Protein AF-A0A816XEE8-F1 (afdb_monomer_lite)

InterPro domains:
  IPR033891 Tetratricopeptide repeat protein 38 [PTHR16263] (6-120)

Radius of gyration: 18.57 Å; chains: 1; bounding box: 44×29×56 Å

pLDDT: mean 74.12, std 14.31, range [40.12, 94.62]

Secondary structure (DSSP, 8-state):
---SS-HHHHHHHHHHHHHHHHS--SHHHHHHHHHHHHHHHHHHHHHTT-HHHHHHHHTTTTTGGGGG---HHHHHHHHHHHHHHHHH---HHHHHHHHHHHHHHHHHHT----HHHHHHHHHTT---EEEE-SS-EEEE-HHHHHHHT-

Organism: NCBI:txid392030

Sequence (150 aa):
MDNFADTAMKKDFSRSLKETAESSDTDIGKSYREIGSCIFAALERFDEGEYAQVVELLYPIRNRTAIAGGSNAQRDIFALLLIHLAVYSNDNQHRELVKRLINERCEMRGSANSRMMKNYLEGVGVGVILLQTPTHILFISPRVYDAMGL

Foldseek 3Di:
DPPPDDPVRLVVVLVVLLVVLVPDPDPLSVLCNLQSVLCSVLVVCVVVVQLVSNLVSLVVCLVVVCSVPNDPVVSLVSLVVNLVSLLSHPDPVSLVVNVVSLWVNCQVVVDSPDPVNCVSCVSSVQPADQPDDNHTTDGDRPVRVVVVVD

Structure (mmCIF, N/CA/C/O backbone):
data_AF-A0A816XEE8-F1
#
_entry.id   AF-A0A816XEE8-F1
#
loop_
_atom_site.group_PDB
_atom_site.id
_atom_site.type_symbol
_atom_site.label_atom_id
_atom_site.label_alt_id
_atom_site.label_comp_id
_atom_site.label_asym_id
_atom_site.label_entity_id
_atom_site.label_seq_id
_atom_site.pdbx_PDB_ins_code
_atom_site.Cartn_x
_atom_site.Cartn_y
_atom_site.Cartn_z
_atom_site.occupancy
_atom_site.B_iso_or_equiv
_atom_site.auth_seq_id
_atom_site.auth_comp_id
_atom_site.auth_asym_id
_atom_site.auth_atom_id
_atom_site.pdbx_PDB_model_num
ATOM 1 N N . MET A 1 1 ? -13.781 18.826 -18.080 1.00 40.12 1 MET A N 1
ATOM 2 C CA . MET A 1 1 ? -12.598 18.617 -17.228 1.00 40.12 1 MET A CA 1
ATOM 3 C C . MET A 1 1 ? -11.620 17.839 -18.066 1.00 40.12 1 MET A C 1
ATOM 5 O O . MET A 1 1 ? -11.932 16.718 -18.444 1.00 40.12 1 MET A O 1
ATOM 9 N N . ASP A 1 2 ? -10.544 18.503 -18.464 1.00 42.72 2 ASP A N 1
ATOM 10 C CA . ASP A 1 2 ? -9.530 17.967 -19.361 1.00 42.72 2 ASP A CA 1
ATOM 11 C C . ASP A 1 2 ? -8.929 16.679 -18.788 1.00 42.72 2 ASP A C 1
ATOM 13 O O . ASP A 1 2 ? -8.607 16.604 -17.601 1.00 42.72 2 ASP A O 1
ATOM 17 N N . ASN A 1 3 ? -8.860 15.649 -19.634 1.00 54.25 3 ASN A N 1
ATOM 18 C CA . ASN A 1 3 ? -8.332 14.326 -19.320 1.00 54.25 3 ASN A CA 1
ATOM 19 C C . ASN A 1 3 ? -6.863 14.481 -18.888 1.00 54.25 3 ASN A C 1
ATOM 21 O O . ASN A 1 3 ? -5.994 14.711 -19.723 1.00 54.25 3 ASN A O 1
ATOM 25 N N . PHE A 1 4 ? -6.611 14.449 -17.576 1.00 49.25 4 PHE A N 1
ATOM 26 C CA . PHE A 1 4 ? -5.393 14.957 -16.921 1.00 49.25 4 PHE A CA 1
ATOM 27 C C . PHE A 1 4 ? -4.087 14.247 -17.342 1.00 49.25 4 PHE A C 1
ATOM 29 O O . PHE A 1 4 ? -2.995 14.711 -17.026 1.00 49.25 4 PHE A O 1
ATOM 36 N N . ALA A 1 5 ? -4.177 13.166 -18.113 1.00 52.84 5 ALA A N 1
ATOM 37 C CA . ALA A 1 5 ? -3.103 12.673 -18.960 1.00 52.84 5 ALA A CA 1
ATOM 38 C C . ALA A 1 5 ? -3.737 11.911 -20.127 1.00 52.84 5 ALA A C 1
ATOM 40 O O . ALA A 1 5 ? -4.497 10.969 -19.908 1.00 52.84 5 ALA A O 1
ATOM 41 N N . ASP A 1 6 ? -3.430 12.298 -21.364 1.00 66.38 6 ASP A N 1
ATOM 42 C CA . ASP A 1 6 ? -3.772 11.482 -22.525 1.00 66.38 6 ASP A CA 1
ATOM 43 C C . ASP A 1 6 ? -3.228 10.058 -22.301 1.00 66.38 6 ASP A C 1
ATOM 45 O O . ASP A 1 6 ? -2.077 9.878 -21.886 1.00 66.38 6 ASP A O 1
ATOM 49 N N . THR A 1 7 ? -4.055 9.030 -22.508 1.00 66.81 7 THR A N 1
ATOM 50 C CA . THR A 1 7 ? -3.683 7.631 -22.235 1.00 66.81 7 THR A CA 1
ATOM 51 C C . THR A 1 7 ? -2.420 7.237 -23.008 1.00 66.81 7 THR A C 1
ATOM 53 O O . THR A 1 7 ? -1.643 6.404 -22.537 1.00 66.81 7 THR A O 1
ATOM 56 N N . ALA A 1 8 ? -2.180 7.872 -24.160 1.00 71.69 8 ALA A N 1
ATOM 57 C CA . ALA A 1 8 ? -0.932 7.763 -24.907 1.00 71.69 8 ALA A CA 1
ATOM 58 C C . ALA A 1 8 ? 0.272 8.305 -24.113 1.00 71.69 8 ALA A C 1
ATOM 60 O O . ALA A 1 8 ? 1.238 7.574 -23.920 1.00 71.69 8 ALA A O 1
ATOM 61 N N . MET A 1 9 ? 0.183 9.513 -23.544 1.00 74.50 9 MET A N 1
ATOM 62 C CA . MET A 1 9 ? 1.236 10.104 -22.704 1.00 74.50 9 MET A CA 1
ATOM 63 C C . MET A 1 9 ? 1.552 9.261 -21.461 1.00 74.50 9 MET A C 1
ATOM 65 O O . MET A 1 9 ? 2.724 9.083 -21.135 1.00 74.50 9 MET A O 1
ATOM 69 N N . LYS A 1 10 ? 0.537 8.700 -20.780 1.00 70.62 10 LYS A N 1
ATOM 70 C CA . LYS A 1 10 ? 0.756 7.797 -19.629 1.00 70.62 10 LYS A CA 1
ATOM 71 C C . LYS A 1 10 ? 1.520 6.540 -20.058 1.00 70.62 10 LYS A C 1
ATOM 73 O O . LYS A 1 10 ? 2.488 6.153 -19.404 1.00 70.62 10 LYS A O 1
ATOM 78 N N . LYS A 1 11 ? 1.122 5.934 -21.183 1.00 72.88 11 LYS A N 1
ATOM 79 C CA . LYS A 1 11 ? 1.789 4.751 -21.747 1.00 72.88 11 LYS A CA 1
ATOM 80 C C . LYS A 1 11 ? 3.216 5.051 -22.198 1.00 72.88 11 LYS A C 1
ATOM 82 O O . LYS A 1 11 ? 4.104 4.243 -21.938 1.00 72.88 11 LYS A O 1
ATOM 87 N N . ASP A 1 12 ? 3.447 6.197 -22.826 1.00 80.94 12 ASP A N 1
ATOM 88 C CA . ASP A 1 12 ? 4.768 6.607 -23.301 1.00 80.94 12 ASP A CA 1
ATOM 89 C C . ASP A 1 12 ? 5.711 6.927 -22.137 1.00 80.94 12 ASP A C 1
ATOM 91 O O . ASP A 1 12 ? 6.864 6.497 -22.145 1.00 80.94 12 ASP A O 1
ATOM 95 N N . PHE A 1 13 ? 5.209 7.582 -21.087 1.00 78.06 13 PHE A N 1
ATOM 96 C CA . PHE A 1 13 ? 5.964 7.810 -19.857 1.00 78.06 13 PHE A CA 1
ATOM 97 C C . PHE A 1 13 ? 6.334 6.492 -19.166 1.00 78.06 13 PHE A C 1
ATOM 99 O O . PHE A 1 13 ? 7.503 6.263 -18.854 1.00 78.06 13 PHE A O 1
ATOM 106 N N . SER A 1 14 ? 5.372 5.578 -18.994 1.00 72.50 14 SER A N 1
ATOM 107 C CA . SER A 1 14 ? 5.643 4.246 -18.443 1.00 72.50 14 SER A CA 1
ATOM 108 C C . SER A 1 14 ? 6.624 3.443 -19.301 1.00 72.50 14 SER A C 1
ATOM 110 O O . SER A 1 14 ? 7.471 2.746 -18.746 1.00 72.50 14 SER A O 1
ATOM 112 N N . ARG A 1 15 ? 6.553 3.545 -20.636 1.00 78.62 15 ARG A N 1
ATOM 113 C CA . ARG A 1 15 ? 7.509 2.898 -21.548 1.00 78.62 15 ARG A CA 1
ATOM 114 C C . ARG A 1 15 ? 8.916 3.465 -21.365 1.00 78.62 15 ARG A C 1
ATOM 116 O O . ARG A 1 15 ? 9.837 2.696 -21.119 1.00 78.62 15 ARG A O 1
ATOM 123 N N . SER A 1 16 ? 9.067 4.788 -21.402 1.00 80.19 16 SER A N 1
ATOM 124 C CA . SER A 1 16 ? 10.363 5.459 -21.241 1.00 80.19 16 SER A CA 1
ATOM 125 C C . SER A 1 1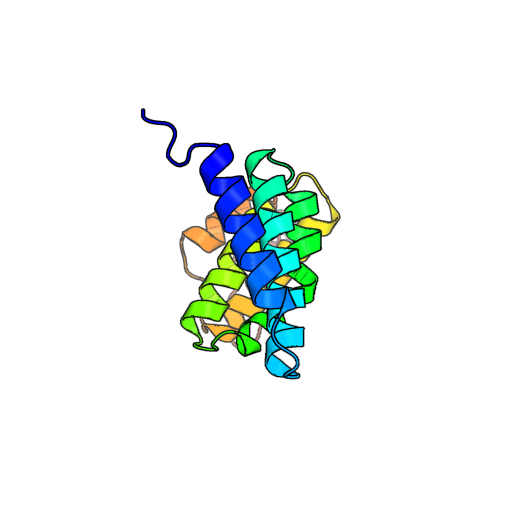6 ? 11.021 5.139 -19.893 1.00 80.19 16 SER A C 1
ATOM 127 O O . SER A 1 16 ? 12.231 4.913 -19.818 1.00 80.19 16 SER A O 1
ATOM 129 N N . LEU A 1 17 ? 10.229 5.048 -18.819 1.00 73.19 17 LEU A N 1
ATOM 130 C CA . LEU A 1 17 ? 10.734 4.660 -17.501 1.00 73.19 17 LEU A CA 1
ATOM 131 C C . LEU A 1 17 ? 11.159 3.194 -17.442 1.00 73.19 17 LEU A C 1
ATOM 133 O O . LEU A 1 17 ? 12.186 2.900 -16.829 1.00 73.19 17 LEU A O 1
ATOM 137 N N . LYS A 1 18 ? 10.414 2.290 -18.094 1.00 71.25 18 LYS A N 1
ATOM 138 C CA . LYS A 1 18 ? 10.826 0.888 -18.247 1.00 71.25 18 LYS A CA 1
ATOM 139 C C . LYS A 1 18 ? 12.159 0.817 -18.993 1.00 71.25 18 LYS A C 1
ATOM 141 O O . LYS A 1 18 ? 13.112 0.296 -18.435 1.00 71.25 18 LYS A O 1
ATOM 146 N N . GLU A 1 19 ? 12.279 1.444 -20.160 1.00 77.94 19 GLU A N 1
ATOM 147 C CA . GLU A 1 19 ? 13.516 1.466 -20.962 1.00 77.94 19 GLU A CA 1
ATOM 148 C C . GLU A 1 19 ? 14.721 2.047 -20.198 1.00 77.94 19 GLU A C 1
ATOM 150 O O . GLU A 1 19 ? 15.827 1.510 -20.252 1.00 77.94 19 GLU A O 1
ATOM 155 N N . THR A 1 20 ? 14.514 3.116 -19.424 1.00 71.62 20 THR A N 1
ATOM 156 C CA . THR A 1 20 ? 15.575 3.731 -18.606 1.00 71.62 20 THR A CA 1
ATOM 157 C C . THR A 1 20 ? 16.017 2.815 -17.468 1.00 71.62 20 THR A C 1
ATOM 159 O O . THR A 1 20 ? 17.206 2.682 -17.185 1.00 71.62 20 THR A O 1
ATOM 162 N N . ALA A 1 21 ? 15.069 2.149 -16.812 1.00 66.19 21 ALA A N 1
ATOM 163 C CA . ALA A 1 21 ? 15.395 1.138 -15.820 1.00 66.19 21 ALA A CA 1
ATOM 164 C C . ALA A 1 21 ? 16.083 -0.082 -16.461 1.00 66.19 21 ALA A C 1
ATOM 166 O O . ALA A 1 21 ? 16.815 -0.819 -15.789 1.00 66.19 21 ALA A O 1
ATOM 167 N N . GLU A 1 22 ? 15.876 -0.282 -17.768 1.00 69.12 22 GLU A N 1
ATOM 168 C CA . GLU A 1 22 ? 16.457 -1.382 -18.512 1.00 69.12 22 GLU A CA 1
ATOM 169 C C . GLU A 1 22 ? 17.957 -1.252 -18.814 1.00 69.12 22 GLU A C 1
ATOM 171 O O . GLU A 1 22 ? 18.663 -2.263 -18.885 1.00 69.12 22 GLU A O 1
ATOM 176 N N . SER A 1 23 ? 18.453 -0.019 -18.898 1.00 69.50 23 SER A N 1
ATOM 177 C CA . SER A 1 23 ? 19.817 0.305 -19.326 1.00 69.50 23 SER A CA 1
ATOM 178 C C . SER A 1 23 ? 20.855 0.384 -18.198 1.00 69.50 23 SER A C 1
ATOM 180 O O . SER A 1 23 ? 22.052 0.467 -18.471 1.00 69.50 23 SER A O 1
ATOM 182 N N . SER A 1 24 ? 20.435 0.339 -16.930 1.00 65.75 24 SER A N 1
ATOM 183 C CA . SER A 1 24 ? 21.346 0.400 -15.782 1.00 65.75 24 SER A CA 1
ATOM 184 C C . SER A 1 24 ? 21.792 -0.991 -15.305 1.00 65.75 24 SER A C 1
ATOM 186 O O . SER A 1 24 ? 20.977 -1.748 -14.780 1.00 65.75 24 SER A O 1
ATOM 188 N N . ASP A 1 25 ? 23.100 -1.272 -15.330 1.00 71.50 25 ASP A N 1
ATOM 189 C CA . ASP A 1 25 ? 23.676 -2.542 -14.837 1.00 71.50 25 ASP A CA 1
ATOM 190 C C . ASP A 1 25 ? 24.142 -2.512 -13.362 1.00 71.50 25 ASP A C 1
ATOM 192 O O . ASP A 1 25 ? 24.623 -3.502 -12.813 1.00 71.50 25 ASP A O 1
ATOM 196 N N . THR A 1 26 ? 23.966 -1.384 -12.670 1.00 78.06 26 THR A N 1
ATOM 197 C CA . THR A 1 26 ? 24.264 -1.305 -11.230 1.00 78.06 26 THR A CA 1
ATOM 198 C C . THR A 1 26 ? 23.242 -2.093 -10.399 1.00 78.06 26 THR A C 1
ATOM 200 O O . THR A 1 26 ? 22.060 -2.141 -10.744 1.00 78.06 26 THR A O 1
ATOM 203 N N . ASP A 1 27 ? 23.656 -2.654 -9.258 1.00 72.31 27 ASP A N 1
ATOM 204 C CA . ASP A 1 27 ? 22.752 -3.367 -8.331 1.00 72.31 27 ASP A CA 1
ATOM 205 C C . ASP A 1 27 ? 21.600 -2.481 -7.830 1.00 72.31 27 ASP A C 1
ATOM 207 O O . ASP A 1 27 ? 20.455 -2.917 -7.663 1.00 72.31 27 ASP A O 1
ATOM 211 N N . ILE A 1 28 ? 21.897 -1.194 -7.648 1.00 69.88 28 ILE A N 1
ATOM 212 C CA . ILE A 1 28 ? 20.924 -0.163 -7.298 1.00 69.88 28 ILE A CA 1
ATOM 213 C C . ILE A 1 28 ? 19.919 0.016 -8.440 1.00 69.88 28 ILE A C 1
ATOM 215 O O . ILE A 1 28 ? 18.713 -0.001 -8.210 1.00 69.88 28 ILE A O 1
ATOM 219 N N . GLY A 1 29 ? 20.392 0.113 -9.682 1.00 74.81 29 GLY A N 1
ATOM 220 C CA . GLY A 1 29 ? 19.529 0.199 -10.854 1.00 74.81 29 GLY A CA 1
ATOM 221 C C . GLY A 1 29 ? 18.639 -1.019 -11.069 1.00 74.81 29 GLY A C 1
ATOM 222 O O . GLY A 1 29 ? 17.462 -0.859 -11.382 1.00 74.81 29 GLY A O 1
ATOM 223 N N . LYS A 1 30 ? 19.151 -2.229 -10.812 1.00 75.50 30 LYS A N 1
ATOM 224 C CA . LYS A 1 30 ? 18.349 -3.465 -10.818 1.00 75.50 30 LYS A CA 1
ATOM 225 C C . LYS A 1 30 ? 17.223 -3.400 -9.782 1.00 75.50 30 LYS A C 1
ATOM 227 O O . LYS A 1 30 ? 16.082 -3.736 -10.092 1.00 75.50 30 LYS A O 1
ATOM 232 N N . SER A 1 31 ? 17.509 -2.877 -8.589 1.00 76.25 31 SER A N 1
ATOM 233 C CA . SER A 1 31 ? 16.493 -2.661 -7.549 1.00 76.25 31 SER A CA 1
ATOM 234 C C . SER A 1 31 ? 15.452 -1.608 -7.946 1.00 76.25 31 SER A C 1
ATOM 236 O O . SER A 1 31 ? 14.258 -1.833 -7.758 1.00 76.25 31 SER A O 1
ATOM 238 N N . TYR A 1 32 ? 15.874 -0.483 -8.532 1.00 77.00 32 TYR A N 1
ATOM 239 C CA . TYR A 1 32 ? 14.960 0.544 -9.047 1.00 77.00 32 TYR A CA 1
ATOM 240 C C . TYR A 1 32 ? 14.050 0.016 -10.154 1.00 77.00 32 TYR A C 1
ATOM 242 O O . TYR A 1 32 ? 12.872 0.359 -10.187 1.00 77.00 32 TYR A O 1
ATOM 250 N N . ARG A 1 33 ? 14.574 -0.836 -11.035 1.00 77.94 33 ARG A N 1
ATOM 251 C CA . ARG A 1 33 ? 13.818 -1.471 -12.119 1.00 77.94 33 ARG A CA 1
ATOM 252 C C . ARG A 1 33 ? 12.714 -2.372 -11.598 1.00 77.94 33 ARG A C 1
ATOM 254 O O . ARG A 1 33 ? 11.581 -2.278 -12.061 1.00 77.94 33 ARG A O 1
ATOM 261 N N . GLU A 1 34 ? 13.024 -3.197 -10.607 1.00 79.75 34 GLU A N 1
ATOM 262 C CA . GLU A 1 34 ? 12.040 -4.079 -9.989 1.00 79.75 34 GLU A CA 1
ATOM 263 C C . GLU A 1 34 ? 10.950 -3.281 -9.256 1.00 79.75 34 GLU A C 1
ATOM 265 O O . GLU A 1 34 ? 9.761 -3.477 -9.508 1.00 79.75 34 GLU A O 1
ATOM 270 N N . ILE A 1 35 ? 11.344 -2.315 -8.417 1.00 82.94 35 ILE A N 1
ATOM 271 C CA . ILE A 1 35 ? 10.406 -1.457 -7.673 1.00 82.94 35 ILE A CA 1
ATOM 272 C C . ILE A 1 35 ? 9.543 -0.632 -8.637 1.00 82.94 35 ILE A C 1
ATOM 274 O O . ILE A 1 35 ? 8.323 -0.575 -8.486 1.00 82.94 35 ILE A O 1
ATOM 278 N N . GLY A 1 36 ? 10.167 -0.009 -9.639 1.00 80.88 36 GLY A N 1
ATOM 279 C CA . GLY A 1 36 ? 9.492 0.801 -10.648 1.00 80.88 36 GLY A CA 1
ATOM 280 C C . GLY A 1 36 ? 8.474 -0.012 -11.442 1.00 80.88 36 GLY A C 1
ATOM 281 O O . GLY A 1 36 ? 7.336 0.422 -11.587 1.00 80.88 36 GLY A O 1
ATOM 282 N N . SER A 1 37 ? 8.837 -1.225 -11.874 1.00 83.19 37 SER A N 1
ATOM 283 C CA . SER A 1 37 ? 7.928 -2.153 -12.559 1.00 83.19 37 SER A CA 1
ATOM 284 C C . SER A 1 37 ? 6.661 -2.432 -11.744 1.00 83.19 37 SER A C 1
ATOM 286 O O . SER A 1 37 ? 5.554 -2.303 -12.271 1.00 83.19 37 SER A O 1
ATOM 288 N N . CYS A 1 38 ? 6.806 -2.750 -10.453 1.00 87.81 38 CYS A N 1
ATOM 289 C CA . CYS A 1 38 ? 5.668 -2.974 -9.558 1.00 87.81 38 CYS A CA 1
ATOM 290 C C . CYS A 1 38 ? 4.784 -1.727 -9.426 1.00 87.81 38 CYS A C 1
ATOM 292 O O . CYS A 1 38 ? 3.561 -1.839 -9.481 1.00 87.81 38 CYS A O 1
ATOM 294 N N . ILE A 1 39 ? 5.384 -0.538 -9.297 1.00 85.12 39 ILE A N 1
ATOM 295 C CA . ILE A 1 39 ? 4.640 0.725 -9.196 1.00 85.12 39 ILE A CA 1
ATOM 296 C C . ILE A 1 39 ? 3.860 1.005 -10.485 1.00 85.12 39 ILE A C 1
ATOM 298 O O . ILE A 1 39 ? 2.688 1.364 -10.409 1.00 85.12 39 ILE A O 1
ATOM 302 N N . PHE A 1 40 ? 4.455 0.819 -11.667 1.00 83.69 40 PHE A N 1
ATOM 303 C CA . PHE A 1 40 ? 3.738 1.049 -12.927 1.00 83.69 40 PHE A CA 1
ATOM 304 C C . PHE A 1 40 ? 2.580 0.077 -13.115 1.00 83.69 40 PHE A C 1
ATOM 306 O O . PHE A 1 40 ? 1.484 0.515 -13.450 1.00 83.69 40 PHE A O 1
ATOM 313 N N . ALA A 1 41 ? 2.792 -1.211 -12.834 1.00 87.62 41 ALA A N 1
ATOM 314 C CA . ALA A 1 41 ? 1.714 -2.194 -12.869 1.00 87.62 41 ALA A CA 1
ATOM 315 C C . ALA A 1 41 ? 0.588 -1.813 -11.891 1.00 87.62 41 ALA A C 1
ATOM 317 O O . ALA A 1 41 ? -0.586 -1.857 -12.244 1.00 87.62 41 ALA A O 1
ATOM 318 N N . ALA A 1 42 ? 0.935 -1.356 -10.685 1.00 90.06 42 ALA A N 1
ATOM 319 C CA . ALA A 1 42 ? -0.039 -0.912 -9.694 1.00 90.06 42 ALA A CA 1
ATOM 320 C C . ALA A 1 42 ? -0.840 0.315 -10.173 1.00 90.06 42 ALA A C 1
ATOM 322 O O . ALA A 1 42 ? -2.045 0.377 -9.954 1.00 90.06 42 ALA A O 1
ATOM 323 N N . LEU A 1 43 ? -0.202 1.267 -10.862 1.00 85.06 43 LEU A N 1
ATOM 324 C CA . LEU A 1 43 ? -0.864 2.448 -11.433 1.00 85.06 43 LEU A CA 1
ATOM 325 C C . LEU A 1 43 ? -1.789 2.126 -12.613 1.00 85.06 43 LEU A C 1
ATOM 327 O O . LEU A 1 43 ? -2.740 2.867 -12.849 1.00 85.06 43 LEU A O 1
ATOM 331 N N . GLU A 1 44 ? -1.503 1.077 -13.383 1.00 85.44 44 GLU A N 1
ATOM 332 C CA . GLU A 1 44 ? -2.408 0.590 -14.434 1.00 85.44 44 GLU A CA 1
ATOM 333 C C . GLU A 1 44 ? -3.684 0.012 -13.801 1.00 85.44 44 GLU A C 1
ATOM 335 O O . GLU A 1 44 ? -4.788 0.400 -14.169 1.00 85.44 44 GLU A O 1
ATOM 340 N N . ARG A 1 45 ? -3.532 -0.816 -12.762 1.00 87.81 45 ARG A N 1
ATOM 341 C CA . ARG A 1 45 ? -4.644 -1.452 -12.031 1.00 87.81 45 ARG A CA 1
ATOM 342 C C . ARG A 1 45 ? -5.462 -0.481 -11.191 1.00 87.81 45 ARG A C 1
ATOM 344 O O . ARG A 1 45 ? -6.662 -0.668 -11.002 1.00 87.81 45 ARG A O 1
ATOM 351 N N . PHE A 1 46 ? -4.819 0.565 -10.681 1.00 86.50 46 PHE A N 1
ATOM 352 C CA . PHE A 1 46 ? -5.484 1.606 -9.907 1.00 86.50 46 PHE A CA 1
ATOM 353 C C . PHE A 1 46 ? -6.518 2.370 -10.741 1.00 86.50 46 PHE A C 1
ATOM 355 O O . PHE A 1 46 ? -7.618 2.613 -10.249 1.00 86.50 46 PHE A O 1
ATOM 362 N N . ASP A 1 47 ? -6.194 2.703 -11.995 1.00 82.56 47 ASP A N 1
ATOM 363 C CA . ASP A 1 47 ? -7.128 3.374 -12.912 1.00 82.56 47 ASP A CA 1
ATOM 364 C C . ASP A 1 47 ? -8.361 2.508 -13.211 1.00 82.56 47 ASP A C 1
ATOM 366 O O . ASP A 1 47 ? -9.454 3.032 -13.417 1.00 82.56 47 ASP A O 1
ATOM 370 N N . GLU A 1 48 ? -8.192 1.186 -13.203 1.00 85.62 48 GLU A N 1
ATOM 371 C CA . GLU A 1 48 ? -9.260 0.203 -13.415 1.00 85.62 48 GLU A CA 1
ATOM 372 C C . GLU A 1 48 ? -10.082 -0.067 -12.137 1.00 85.62 48 GLU A C 1
ATOM 374 O O . GLU A 1 48 ? -11.065 -0.805 -12.169 1.00 85.62 48 GLU A O 1
ATOM 379 N N . GLY A 1 49 ? -9.713 0.540 -11.000 1.00 85.94 49 GLY A N 1
ATOM 380 C CA . GLY A 1 49 ? -10.368 0.329 -9.706 1.00 85.94 49 GLY A CA 1
ATOM 381 C C . GLY A 1 49 ? -10.039 -1.019 -9.052 1.00 85.94 49 GLY A C 1
ATOM 382 O O . GLY A 1 49 ? -10.683 -1.409 -8.076 1.00 85.94 49 GLY A O 1
ATOM 383 N N . GLU A 1 50 ? -9.027 -1.739 -9.544 1.00 91.00 50 GLU A N 1
ATOM 384 C CA . GLU A 1 50 ? -8.646 -3.077 -9.075 1.00 91.00 50 GLU A CA 1
ATOM 385 C C . GLU A 1 50 ? -7.794 -3.022 -7.792 1.00 91.00 50 GLU A C 1
ATOM 387 O O . GLU A 1 50 ? -6.698 -3.579 -7.717 1.00 91.00 50 GLU A O 1
ATOM 392 N N . TYR A 1 51 ? -8.283 -2.354 -6.740 1.00 91.00 51 TYR A N 1
ATOM 393 C CA . TYR A 1 51 ? -7.496 -2.037 -5.538 1.00 91.00 51 TYR A CA 1
ATOM 394 C C . TYR A 1 51 ? -6.871 -3.249 -4.837 1.00 91.00 51 TYR A C 1
ATOM 396 O O . TYR A 1 51 ? -5.796 -3.120 -4.259 1.00 91.00 51 TYR A O 1
ATOM 404 N N . ALA A 1 52 ? -7.496 -4.430 -4.910 1.00 92.62 52 ALA A N 1
ATOM 405 C CA . ALA A 1 52 ? -6.897 -5.663 -4.395 1.00 92.62 52 ALA A CA 1
ATOM 406 C C . ALA A 1 52 ? -5.553 -5.975 -5.074 1.00 92.62 52 ALA A C 1
ATOM 408 O O . ALA A 1 52 ? -4.547 -6.157 -4.394 1.00 92.62 52 ALA A O 1
ATOM 409 N N . GLN A 1 53 ? -5.515 -5.928 -6.406 1.00 93.56 53 GLN A N 1
ATOM 410 C CA . GLN A 1 53 ? -4.302 -6.191 -7.180 1.00 93.56 53 GLN A CA 1
ATOM 411 C C . GLN A 1 53 ? -3.254 -5.093 -6.971 1.00 93.56 53 GLN A C 1
ATOM 413 O O . GLN A 1 53 ? -2.057 -5.369 -6.912 1.00 93.56 53 GLN A O 1
ATOM 418 N N . VAL A 1 54 ? -3.688 -3.839 -6.787 1.00 94.62 54 VAL A N 1
ATOM 419 C CA . VAL A 1 54 ? -2.777 -2.740 -6.427 1.00 94.62 54 VAL A CA 1
ATOM 420 C C . VAL A 1 54 ? -2.074 -3.038 -5.094 1.00 94.62 54 VAL A C 1
ATOM 422 O O . VAL A 1 54 ? -0.861 -2.857 -4.985 1.00 94.62 54 VAL A O 1
ATOM 425 N N . VAL A 1 55 ? -2.801 -3.531 -4.084 1.00 94.50 55 VAL A N 1
ATOM 426 C CA . VAL A 1 55 ? -2.217 -3.919 -2.787 1.00 94.50 55 VAL A CA 1
ATOM 427 C C . VAL A 1 55 ? -1.234 -5.078 -2.943 1.00 94.50 55 VAL A C 1
ATOM 429 O O . VAL A 1 55 ? -0.133 -5.000 -2.399 1.00 94.50 55 VAL A O 1
ATOM 432 N N . GLU A 1 56 ? -1.582 -6.111 -3.711 1.00 94.06 56 GLU A N 1
ATOM 433 C CA . GLU A 1 56 ? -0.708 -7.265 -3.966 1.00 94.06 56 GLU A CA 1
ATOM 434 C C . GLU A 1 56 ? 0.613 -6.871 -4.639 1.00 94.06 56 GLU A C 1
ATOM 436 O O . GLU A 1 56 ? 1.667 -7.416 -4.306 1.00 94.06 56 GLU A O 1
ATOM 441 N N . LEU A 1 57 ? 0.580 -5.885 -5.537 1.00 93.38 57 LEU A N 1
ATOM 442 C CA . LEU A 1 57 ? 1.768 -5.369 -6.220 1.00 93.38 57 LEU A CA 1
ATOM 443 C C . LEU A 1 57 ? 2.637 -4.490 -5.310 1.00 93.38 57 LEU A C 1
ATOM 445 O O . LEU A 1 57 ? 3.867 -4.554 -5.372 1.00 93.38 57 LEU A O 1
ATOM 449 N N . LEU A 1 58 ? 2.022 -3.658 -4.463 1.00 91.94 58 LEU A N 1
ATOM 450 C CA . LEU A 1 58 ? 2.743 -2.673 -3.649 1.00 91.94 58 LEU A CA 1
ATOM 451 C C . LEU A 1 58 ? 3.205 -3.210 -2.287 1.00 91.94 58 LEU A C 1
ATOM 453 O O . LEU A 1 58 ? 4.239 -2.777 -1.770 1.00 91.94 58 LEU A O 1
ATOM 457 N N . TYR A 1 59 ? 2.479 -4.153 -1.684 1.00 92.50 59 TYR A N 1
ATOM 458 C CA . TYR A 1 59 ? 2.795 -4.670 -0.350 1.00 92.50 59 TYR A CA 1
ATOM 459 C C . TYR A 1 59 ? 4.182 -5.339 -0.239 1.00 92.50 59 TYR A C 1
ATOM 461 O O . TYR A 1 59 ? 4.882 -5.064 0.748 1.00 92.50 59 TYR A O 1
ATOM 469 N N . PRO A 1 60 ? 4.641 -6.153 -1.215 1.00 91.31 60 PRO A N 1
ATOM 470 C CA . PRO A 1 60 ? 5.961 -6.788 -1.170 1.00 91.31 60 PRO A CA 1
ATOM 471 C C . PRO A 1 60 ? 7.123 -5.790 -1.246 1.00 91.31 60 PRO A C 1
ATOM 473 O O . PRO A 1 60 ? 8.176 -6.013 -0.650 1.00 91.31 60 PRO A O 1
ATOM 476 N N . ILE A 1 61 ? 6.935 -4.660 -1.937 1.00 87.81 61 ILE A N 1
ATOM 477 C CA . ILE A 1 61 ? 7.988 -3.652 -2.133 1.00 87.81 61 ILE A CA 1
ATOM 478 C C . ILE A 1 61 ? 8.012 -2.571 -1.044 1.00 87.81 61 ILE A C 1
ATOM 480 O O . ILE A 1 61 ? 8.917 -1.735 -1.043 1.00 87.81 61 ILE A O 1
ATOM 484 N N . ARG A 1 62 ? 7.078 -2.587 -0.082 1.00 86.44 62 ARG A N 1
ATOM 485 C CA . ARG A 1 62 ? 6.886 -1.497 0.897 1.00 86.44 62 ARG A CA 1
ATOM 486 C C . ARG A 1 62 ? 8.148 -1.098 1.667 1.00 86.44 62 ARG A C 1
ATOM 488 O O . ARG A 1 62 ? 8.402 0.089 1.844 1.00 86.44 62 ARG A O 1
ATOM 495 N N . ASN A 1 63 ? 8.982 -2.071 2.042 1.00 79.25 63 ASN A N 1
ATOM 496 C CA . ASN A 1 63 ? 10.231 -1.834 2.780 1.00 79.25 63 ASN A CA 1
ATOM 497 C C . ASN A 1 63 ? 11.417 -1.508 1.861 1.00 79.25 63 ASN A C 1
ATOM 499 O O . ASN A 1 63 ? 12.430 -0.975 2.308 1.00 79.25 63 ASN A O 1
ATOM 503 N N . ARG A 1 64 ? 11.288 -1.812 0.567 1.00 77.44 64 ARG A N 1
ATOM 504 C CA . ARG A 1 64 ? 12.310 -1.559 -0.452 1.00 77.44 64 ARG A CA 1
ATOM 505 C C . ARG A 1 64 ? 12.220 -0.152 -1.024 1.00 77.44 64 ARG A C 1
ATOM 507 O O . ARG A 1 64 ? 13.194 0.319 -1.591 1.00 77.44 64 ARG A O 1
ATOM 514 N N . THR A 1 65 ? 11.112 0.556 -0.804 1.00 63.66 65 THR A N 1
ATOM 515 C CA . THR A 1 65 ? 10.970 1.983 -1.145 1.00 63.66 65 THR A CA 1
ATOM 516 C C . THR A 1 65 ? 12.084 2.847 -0.550 1.00 63.66 65 THR A C 1
ATOM 518 O O . THR A 1 65 ? 12.497 3.813 -1.174 1.00 63.66 65 THR A O 1
ATOM 521 N N . ALA A 1 66 ? 12.661 2.442 0.588 1.00 63.38 66 ALA A N 1
ATOM 522 C CA . ALA A 1 66 ? 13.837 3.071 1.184 1.00 63.38 66 ALA A CA 1
ATOM 523 C C . ALA A 1 66 ? 15.066 3.126 0.256 1.00 63.38 66 ALA A C 1
ATOM 525 O O . ALA A 1 66 ? 15.885 4.034 0.396 1.00 63.38 66 ALA A O 1
ATOM 526 N N . ILE A 1 67 ? 15.191 2.170 -0.672 1.00 58.84 67 ILE A N 1
ATOM 527 C CA . ILE A 1 67 ? 16.268 2.090 -1.671 1.00 58.84 67 ILE A CA 1
ATOM 528 C C . ILE A 1 67 ? 16.136 3.230 -2.692 1.00 58.84 67 ILE A C 1
ATOM 530 O O . ILE A 1 67 ? 17.141 3.674 -3.240 1.00 58.84 67 ILE A O 1
ATOM 534 N N . ALA A 1 68 ? 14.918 3.750 -2.892 1.00 57.00 68 ALA A N 1
ATOM 535 C CA . ALA A 1 68 ? 14.613 4.803 -3.855 1.00 57.00 68 ALA A CA 1
ATOM 536 C C . ALA A 1 68 ? 14.806 6.244 -3.339 1.00 57.00 68 ALA A C 1
ATOM 538 O O . ALA A 1 68 ? 14.516 7.209 -4.044 1.00 57.00 68 ALA A O 1
ATOM 539 N N . GLY A 1 69 ? 15.269 6.390 -2.097 1.00 61.12 69 GLY A N 1
ATOM 540 C CA . GLY A 1 69 ? 15.106 7.601 -1.296 1.00 61.12 69 GLY A CA 1
ATOM 541 C C . GLY A 1 69 ? 14.292 7.268 -0.046 1.00 61.12 69 GLY A C 1
ATOM 542 O O . GLY A 1 69 ? 13.282 6.575 -0.105 1.00 61.12 69 GLY A O 1
ATOM 543 N N . GLY A 1 70 ? 14.795 7.666 1.125 1.00 59.03 70 GLY A N 1
ATOM 544 C CA . GLY A 1 70 ? 14.436 7.009 2.385 1.00 59.03 70 GLY A CA 1
ATOM 545 C C . GLY A 1 70 ? 14.058 7.945 3.519 1.00 59.03 70 GLY A C 1
ATOM 546 O O . GLY A 1 70 ? 14.285 7.587 4.673 1.00 59.03 70 GLY A O 1
ATOM 547 N N . SER A 1 71 ? 13.515 9.130 3.231 1.00 74.25 71 SER A N 1
ATOM 548 C CA . SER A 1 71 ? 13.028 9.977 4.320 1.00 74.25 71 SER A CA 1
ATOM 549 C C . SER A 1 71 ? 11.828 9.314 5.001 1.00 74.25 71 SER A C 1
ATOM 551 O O . SER A 1 71 ? 10.989 8.679 4.356 1.00 74.25 71 SER A O 1
ATOM 553 N N . ASN A 1 72 ? 11.720 9.481 6.320 1.00 75.38 72 ASN A N 1
ATOM 554 C CA . ASN A 1 72 ? 10.586 8.952 7.083 1.00 75.38 72 ASN A CA 1
ATOM 555 C C . ASN A 1 72 ? 9.243 9.461 6.532 1.00 75.38 72 ASN A C 1
ATOM 557 O O . ASN A 1 72 ? 8.255 8.737 6.569 1.00 75.38 72 ASN A O 1
ATOM 561 N N . ALA A 1 73 ? 9.218 10.667 5.953 1.00 80.31 73 ALA A N 1
ATOM 562 C CA . ALA A 1 73 ? 8.036 11.227 5.306 1.00 80.31 73 ALA A CA 1
ATOM 563 C C . ALA A 1 73 ? 7.617 10.449 4.045 1.00 80.31 73 ALA 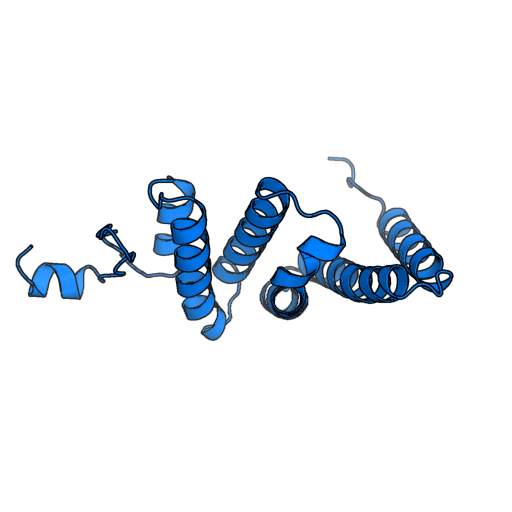A C 1
ATOM 565 O O . ALA A 1 73 ? 6.434 10.173 3.870 1.00 80.31 73 ALA A O 1
ATOM 566 N N . GLN A 1 74 ? 8.564 10.057 3.185 1.00 79.12 74 GLN A N 1
ATOM 567 C CA . GLN A 1 74 ? 8.264 9.272 1.979 1.00 79.12 74 GLN A CA 1
ATOM 568 C C . GLN A 1 74 ? 7.723 7.884 2.338 1.00 79.12 74 GLN A C 1
ATOM 570 O O . GLN A 1 74 ? 6.720 7.444 1.777 1.00 79.12 74 GLN A O 1
ATOM 575 N N . ARG A 1 75 ? 8.335 7.228 3.333 1.00 81.62 75 ARG A N 1
ATOM 576 C CA . ARG A 1 75 ? 7.857 5.938 3.856 1.00 81.62 75 ARG A CA 1
ATOM 577 C C . ARG A 1 75 ? 6.467 6.059 4.484 1.00 81.62 75 ARG A C 1
ATOM 579 O O . ARG A 1 75 ? 5.628 5.194 4.257 1.00 81.62 75 ARG A O 1
ATOM 586 N N . ASP A 1 76 ? 6.204 7.143 5.218 1.00 84.38 76 ASP A N 1
ATOM 587 C CA . ASP A 1 76 ? 4.885 7.404 5.808 1.00 84.38 76 ASP A CA 1
ATOM 588 C C . ASP A 1 76 ? 3.808 7.592 4.733 1.00 84.38 76 ASP A C 1
ATOM 590 O O . ASP A 1 76 ? 2.726 7.023 4.847 1.00 84.38 76 ASP A O 1
ATOM 594 N N . ILE A 1 77 ? 4.108 8.332 3.661 1.00 84.19 77 ILE A N 1
ATOM 595 C CA . ILE A 1 77 ? 3.184 8.505 2.530 1.00 84.19 77 ILE A CA 1
ATOM 596 C C . ILE A 1 77 ? 2.905 7.161 1.846 1.00 84.19 77 ILE A C 1
ATOM 598 O O . ILE A 1 77 ? 1.749 6.866 1.545 1.00 84.19 77 ILE A O 1
ATOM 602 N N . PHE A 1 78 ? 3.923 6.319 1.647 1.00 86.19 78 PHE A N 1
ATOM 603 C CA . PHE A 1 78 ? 3.726 4.992 1.059 1.00 86.19 78 PHE A CA 1
ATOM 604 C C . PHE A 1 78 ? 2.865 4.090 1.955 1.00 86.19 78 PHE A C 1
ATOM 606 O O . PHE A 1 78 ? 1.946 3.430 1.471 1.00 86.19 78 PHE A O 1
ATOM 613 N N . ALA A 1 79 ? 3.105 4.100 3.269 1.00 87.81 79 ALA A N 1
ATOM 614 C CA . ALA A 1 79 ? 2.282 3.370 4.230 1.00 87.81 79 ALA A CA 1
ATOM 615 C C . ALA A 1 79 ? 0.822 3.855 4.213 1.00 87.81 79 ALA A C 1
ATOM 617 O O . ALA A 1 79 ? -0.097 3.040 4.207 1.00 87.81 79 ALA A O 1
ATOM 618 N N . LEU A 1 80 ? 0.597 5.172 4.152 1.00 89.19 80 LEU A N 1
ATOM 619 C CA . LEU A 1 80 ? -0.742 5.755 4.037 1.00 89.19 80 LEU A CA 1
ATOM 620 C C . LEU A 1 80 ? -1.459 5.330 2.755 1.00 89.19 80 LEU A C 1
ATOM 622 O O . LEU A 1 80 ? -2.634 4.970 2.818 1.00 89.19 80 LEU A O 1
ATOM 626 N N . LEU A 1 81 ? -0.759 5.347 1.618 1.00 89.62 81 LEU A N 1
ATOM 627 C CA . LEU A 1 81 ? -1.298 4.881 0.343 1.00 89.62 81 LEU A CA 1
ATOM 628 C C . LEU A 1 81 ? -1.723 3.411 0.441 1.00 89.62 81 LEU A C 1
ATOM 630 O O . LEU A 1 81 ? -2.832 3.064 0.050 1.00 89.62 81 LEU A O 1
ATOM 634 N N . LEU A 1 82 ? -0.875 2.559 1.014 1.00 91.62 82 LEU A N 1
ATOM 635 C CA . LEU A 1 82 ? -1.150 1.131 1.139 1.00 91.62 82 LEU A CA 1
ATOM 636 C C . LEU A 1 82 ? -2.327 0.839 2.082 1.00 91.62 82 LEU A C 1
ATOM 638 O O . LEU A 1 82 ? -3.165 0.001 1.761 1.00 91.62 82 LEU A O 1
ATOM 642 N N . ILE A 1 83 ? -2.432 1.568 3.203 1.00 90.88 83 ILE A N 1
ATOM 643 C CA . ILE A 1 83 ? -3.602 1.507 4.096 1.00 90.88 83 ILE A CA 1
ATOM 644 C C . ILE A 1 83 ? -4.861 1.901 3.326 1.00 90.88 83 ILE A C 1
ATOM 646 O O . ILE A 1 83 ? -5.855 1.185 3.386 1.00 90.88 83 ILE A O 1
ATOM 650 N N . HIS A 1 84 ? -4.821 3.014 2.591 1.00 89.44 84 HIS A N 1
ATOM 651 C CA . HIS A 1 84 ? -5.961 3.484 1.814 1.00 89.44 84 HIS A CA 1
ATOM 652 C C . HIS A 1 84 ? -6.419 2.422 0.808 1.00 89.44 84 HIS A C 1
ATOM 654 O O . HIS A 1 84 ? -7.569 2.004 0.842 1.00 89.44 84 HIS A O 1
ATOM 660 N N . LEU A 1 85 ? -5.514 1.909 -0.023 1.00 90.88 85 LEU A N 1
ATOM 661 C CA . LEU A 1 85 ? -5.839 0.888 -1.021 1.00 90.88 85 LEU A CA 1
ATOM 662 C C . LEU A 1 85 ? -6.405 -0.393 -0.392 1.00 90.88 85 LEU A C 1
ATOM 664 O O . LEU A 1 85 ? -7.366 -0.958 -0.908 1.00 90.88 85 LEU A O 1
ATOM 668 N N . ALA A 1 86 ? -5.857 -0.824 0.747 1.00 91.56 86 ALA A N 1
ATOM 669 C CA . ALA A 1 86 ? -6.335 -2.006 1.456 1.00 91.56 86 ALA A CA 1
ATOM 670 C C . ALA A 1 86 ? -7.726 -1.804 2.086 1.00 91.56 86 ALA A C 1
ATOM 672 O O . ALA A 1 86 ? -8.516 -2.743 2.098 1.00 91.56 86 ALA A O 1
ATOM 673 N N . VAL A 1 87 ? -8.063 -0.590 2.546 1.00 88.44 87 VAL A N 1
ATOM 674 C CA . VAL A 1 87 ? -9.412 -0.246 3.046 1.00 88.44 87 VAL A CA 1
ATOM 675 C C . VAL A 1 87 ? -10.458 -0.323 1.934 1.00 88.44 87 VAL A C 1
ATOM 677 O O . VAL A 1 87 ? -11.561 -0.807 2.172 1.00 88.44 87 VAL A O 1
ATOM 680 N N . TYR A 1 88 ? -10.123 0.158 0.735 1.00 86.69 88 TYR A N 1
ATOM 681 C CA . TYR A 1 88 ? -11.041 0.179 -0.413 1.00 86.69 88 TYR A CA 1
ATOM 682 C C . TYR A 1 88 ? -11.028 -1.121 -1.224 1.00 86.69 88 TYR A C 1
ATOM 684 O O . TYR A 1 88 ? -11.804 -1.277 -2.166 1.00 86.69 88 TYR A O 1
ATOM 692 N N . SER A 1 89 ? -10.169 -2.072 -0.867 1.00 86.69 89 SER A N 1
ATOM 693 C CA . SER A 1 89 ? -10.171 -3.392 -1.474 1.00 86.69 89 SER A CA 1
ATOM 694 C C . SER A 1 89 ? -11.375 -4.215 -1.005 1.00 86.69 89 SER A C 1
ATOM 696 O O . SER A 1 89 ? -11.712 -4.241 0.176 1.00 86.69 89 SER A O 1
ATOM 698 N N . ASN A 1 90 ? -11.984 -4.962 -1.928 1.00 81.31 90 ASN A N 1
ATOM 699 C CA . ASN A 1 90 ? -13.065 -5.902 -1.619 1.00 81.31 90 ASN A CA 1
ATOM 700 C C . ASN A 1 90 ? -12.566 -7.248 -1.042 1.00 81.31 90 ASN A C 1
ATOM 702 O O . ASN A 1 90 ? -13.370 -8.159 -0.847 1.00 81.31 90 ASN A O 1
ATOM 706 N N . ASP A 1 91 ? -11.264 -7.395 -0.767 1.00 86.00 91 ASP A N 1
ATOM 707 C CA . ASP A 1 91 ? -10.672 -8.623 -0.226 1.00 86.00 91 ASP A CA 1
ATOM 708 C C . ASP A 1 91 ? -10.723 -8.665 1.315 1.00 86.00 91 ASP A C 1
ATOM 710 O O . ASP A 1 91 ? -10.291 -7.747 2.017 1.00 86.00 91 ASP A O 1
ATOM 714 N N . ASN A 1 92 ? -11.207 -9.779 1.867 1.00 81.12 92 ASN A N 1
ATOM 715 C CA . ASN A 1 92 ? -11.258 -10.002 3.310 1.00 81.12 92 ASN A CA 1
ATOM 716 C C . ASN A 1 92 ? -9.871 -10.106 3.965 1.00 81.12 92 ASN A C 1
ATOM 718 O O . ASN A 1 92 ? -9.718 -9.676 5.108 1.00 81.12 92 ASN A O 1
ATOM 722 N N . GLN A 1 93 ? -8.856 -10.625 3.269 1.00 86.00 93 GLN A N 1
ATOM 723 C CA . GLN A 1 93 ? -7.474 -10.662 3.759 1.00 86.00 93 GLN A CA 1
ATOM 724 C C . GLN A 1 93 ? -6.915 -9.245 3.943 1.00 86.00 93 GLN A C 1
ATOM 726 O O . GLN A 1 93 ? -6.178 -8.977 4.897 1.00 86.00 93 GLN A O 1
ATOM 731 N N . HIS A 1 94 ? -7.328 -8.303 3.089 1.00 88.12 94 HIS A N 1
ATOM 732 C CA . HIS A 1 94 ? -6.912 -6.907 3.195 1.00 88.12 94 HIS A CA 1
ATOM 733 C C . HIS A 1 94 ? -7.503 -6.197 4.419 1.00 88.12 94 HIS A C 1
ATOM 735 O O . HIS A 1 94 ? -6.869 -5.285 4.946 1.00 88.12 94 HIS A O 1
ATOM 741 N N . ARG A 1 95 ? -8.626 -6.665 4.983 1.00 82.81 95 ARG A N 1
ATOM 742 C CA . ARG A 1 95 ? -9.155 -6.119 6.249 1.00 82.81 95 ARG A CA 1
ATOM 743 C C . ARG A 1 95 ? -8.202 -6.341 7.425 1.00 82.81 95 ARG A C 1
ATOM 745 O O . ARG A 1 95 ? -7.977 -5.430 8.221 1.00 82.81 95 ARG A O 1
ATOM 752 N N . GLU A 1 96 ? -7.616 -7.533 7.532 1.00 85.00 96 GLU A N 1
ATOM 753 C CA . GLU A 1 96 ? -6.611 -7.822 8.566 1.00 85.00 96 GLU A CA 1
ATOM 754 C C . GLU A 1 96 ? -5.289 -7.105 8.280 1.00 85.00 96 GLU A C 1
ATOM 756 O O . GLU A 1 96 ? -4.608 -6.649 9.202 1.00 85.00 96 GLU A O 1
ATOM 761 N N . LEU A 1 97 ? -4.955 -6.935 6.998 1.00 89.06 97 LEU A N 1
ATOM 762 C CA . LEU A 1 97 ? -3.800 -6.154 6.576 1.00 89.06 97 LEU A CA 1
ATOM 763 C C . LEU A 1 97 ? -3.897 -4.691 7.021 1.00 89.06 97 LEU A C 1
ATOM 765 O O . LEU A 1 97 ? -2.924 -4.162 7.555 1.00 89.06 97 LEU A O 1
ATOM 769 N N . VAL A 1 98 ? -5.064 -4.058 6.867 1.00 88.31 98 VAL A N 1
ATOM 770 C CA . VAL A 1 98 ? -5.306 -2.676 7.312 1.00 88.31 98 VAL A CA 1
ATOM 771 C C . VAL A 1 98 ? -4.978 -2.522 8.793 1.00 88.31 98 VAL A C 1
ATOM 773 O O . VAL A 1 98 ? -4.210 -1.634 9.152 1.00 88.31 98 VAL A O 1
ATOM 776 N N . LYS A 1 99 ? -5.482 -3.411 9.657 1.00 84.31 99 LYS A N 1
ATOM 777 C CA . LYS A 1 99 ? -5.214 -3.348 11.105 1.00 84.31 99 LYS A CA 1
ATOM 778 C C . LYS A 1 99 ? -3.714 -3.387 11.409 1.00 84.31 99 LYS A C 1
ATOM 780 O O . LYS A 1 99 ? -3.226 -2.587 12.204 1.00 84.31 99 LYS A O 1
ATOM 785 N N . ARG A 1 100 ? -2.980 -4.288 10.746 1.00 87.12 100 ARG A N 1
ATOM 786 C CA . ARG A 1 100 ? -1.522 -4.419 10.905 1.00 87.12 100 ARG A CA 1
ATOM 787 C C . ARG A 1 100 ? -0.793 -3.158 10.449 1.00 87.12 100 ARG A C 1
ATOM 789 O O . ARG A 1 100 ? -0.015 -2.606 11.218 1.00 87.12 100 ARG A O 1
ATOM 796 N N . LEU A 1 101 ? -1.097 -2.661 9.250 1.00 88.25 101 LEU A N 1
ATOM 797 C CA . LEU A 1 101 ? -0.460 -1.466 8.688 1.00 88.25 101 LEU A CA 1
ATOM 798 C C . LEU A 1 101 ? -0.737 -0.207 9.525 1.00 88.25 101 LEU A C 1
ATOM 800 O O . LEU A 1 101 ? 0.140 0.644 9.684 1.00 88.25 101 LEU A O 1
ATOM 804 N N . ILE A 1 102 ? -1.942 -0.086 10.088 1.00 86.19 102 ILE A N 1
ATOM 805 C CA . ILE A 1 102 ? -2.292 1.009 10.996 1.00 86.19 102 ILE A CA 1
ATOM 806 C C . ILE A 1 102 ? -1.449 0.939 12.271 1.00 86.19 102 ILE A C 1
ATOM 808 O O . ILE A 1 102 ? -0.897 1.966 12.671 1.00 86.19 102 ILE A O 1
ATOM 812 N N . ASN A 1 1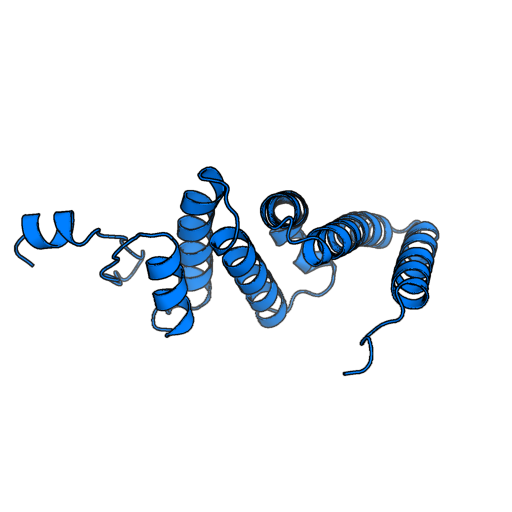03 ? -1.303 -0.244 12.876 1.00 83.38 103 ASN A N 1
ATOM 813 C CA . ASN A 1 103 ? -0.453 -0.427 14.054 1.00 83.38 103 ASN A CA 1
ATOM 814 C C . ASN A 1 103 ? 1.004 -0.072 13.768 1.00 83.38 103 ASN A C 1
ATOM 816 O O . ASN A 1 103 ? 1.546 0.795 14.451 1.00 83.38 103 ASN A O 1
ATOM 820 N N . GLU A 1 104 ? 1.592 -0.651 12.717 1.00 85.44 104 GLU A N 1
ATOM 821 C CA . GLU A 1 104 ? 2.978 -0.384 12.303 1.00 85.44 104 GLU A CA 1
ATOM 822 C C . GLU A 1 104 ? 3.231 1.125 12.148 1.00 85.44 104 GLU A C 1
ATOM 824 O O . GLU A 1 104 ? 4.211 1.685 12.648 1.00 85.44 104 GLU A O 1
ATOM 829 N N . ARG A 1 105 ? 2.305 1.830 11.492 1.00 84.94 105 ARG A N 1
ATOM 830 C CA . ARG A 1 105 ? 2.424 3.271 11.280 1.00 84.94 105 ARG A CA 1
ATOM 831 C C . ARG A 1 105 ? 2.283 4.076 12.571 1.00 84.94 105 ARG A C 1
ATOM 833 O O . ARG A 1 105 ? 2.971 5.085 12.742 1.00 84.94 105 ARG A O 1
ATOM 840 N N . CYS A 1 106 ? 1.364 3.695 13.452 1.00 81.75 106 CYS A N 1
ATOM 841 C CA . CYS A 1 106 ? 1.166 4.411 14.706 1.00 81.75 106 CYS A CA 1
ATOM 842 C C . CYS A 1 106 ? 2.336 4.213 15.667 1.00 81.75 106 CYS A C 1
ATOM 844 O O . CYS A 1 106 ? 2.702 5.171 16.342 1.00 81.75 106 CYS A O 1
ATOM 846 N N . GLU A 1 107 ? 2.945 3.026 15.681 1.00 80.44 107 GLU A N 1
ATOM 847 C CA . GLU A 1 107 ? 4.197 2.758 16.395 1.00 80.44 107 GLU A CA 1
ATOM 848 C C . GLU A 1 107 ? 5.317 3.661 15.864 1.00 80.44 107 GLU A C 1
ATOM 850 O O . GLU A 1 107 ? 5.970 4.358 16.637 1.00 80.44 107 GLU A O 1
ATOM 855 N N . MET A 1 108 ? 5.465 3.760 14.538 1.00 77.19 108 MET A N 1
ATOM 856 C CA . MET A 1 108 ? 6.459 4.639 13.910 1.00 77.19 108 MET A CA 1
ATOM 857 C C . MET A 1 108 ? 6.239 6.130 14.227 1.00 77.19 108 MET A C 1
ATOM 859 O O . MET A 1 108 ? 7.205 6.876 14.389 1.00 77.19 108 MET A O 1
ATOM 863 N N . ARG A 1 109 ? 4.984 6.598 14.282 1.00 74.62 109 ARG A N 1
ATOM 864 C CA . ARG A 1 109 ? 4.653 8.018 14.521 1.00 74.62 109 ARG A CA 1
ATOM 865 C C . ARG A 1 109 ? 4.424 8.382 15.988 1.00 74.62 109 ARG A C 1
ATOM 867 O O . ARG A 1 109 ? 4.298 9.569 16.283 1.00 74.62 109 ARG A O 1
ATOM 874 N N . GLY A 1 110 ? 4.296 7.402 16.879 1.00 69.44 110 GLY A N 1
ATOM 875 C CA . GLY A 1 110 ? 3.912 7.603 18.278 1.00 69.44 110 GLY A CA 1
ATOM 876 C C . GLY A 1 110 ? 2.504 8.184 18.479 1.00 69.44 110 GLY A C 1
ATOM 877 O O . GLY A 1 110 ? 2.217 8.743 19.535 1.00 69.44 110 GLY A O 1
ATOM 878 N N . SER A 1 111 ? 1.622 8.124 17.472 1.00 66.94 111 SER A N 1
ATOM 879 C CA . SER A 1 111 ? 0.261 8.666 17.578 1.00 66.94 111 SER A CA 1
ATOM 880 C C . SER A 1 111 ? -0.710 8.014 16.602 1.00 66.94 111 SER A C 1
ATOM 882 O O . SER A 1 111 ? -0.499 8.013 15.387 1.00 66.94 111 SER A O 1
ATOM 884 N N . ALA A 1 112 ? -1.822 7.538 17.158 1.00 58.66 112 ALA A N 1
ATOM 885 C CA . ALA A 1 112 ? -2.965 7.010 16.423 1.00 58.66 112 ALA A CA 1
ATOM 886 C C . ALA A 1 112 ? -4.089 8.039 16.228 1.00 58.66 112 ALA A C 1
ATOM 888 O O . ALA A 1 112 ? -5.069 7.791 15.528 1.00 58.66 112 ALA A O 1
ATOM 889 N N . ASN A 1 113 ? -3.965 9.212 16.854 1.00 62.59 113 ASN A N 1
ATOM 890 C CA . ASN A 1 113 ? -5.049 10.178 17.015 1.00 62.59 113 ASN A CA 1
ATOM 891 C C . ASN A 1 113 ? -5.243 11.100 15.800 1.00 62.59 113 ASN A C 1
ATOM 893 O O . ASN A 1 113 ? -5.547 12.281 15.952 1.00 62.59 113 ASN A O 1
ATOM 897 N N . SER A 1 114 ? -5.098 10.579 14.578 1.00 73.19 114 SER A N 1
ATOM 898 C CA . SER A 1 114 ? -5.513 11.318 13.384 1.00 73.19 114 SER A CA 1
ATOM 899 C C . SER A 1 114 ? -6.954 10.959 13.019 1.00 73.19 114 SER A C 1
ATOM 901 O O . SER A 1 114 ? -7.360 9.797 13.064 1.00 73.19 114 SER A O 1
ATOM 903 N N . ARG A 1 115 ? -7.745 11.966 12.630 1.00 76.38 115 ARG A N 1
ATOM 904 C CA . ARG A 1 115 ? -9.128 11.766 12.159 1.00 76.38 115 ARG A CA 1
ATOM 905 C C . ARG A 1 115 ? -9.190 10.787 10.983 1.00 76.38 115 ARG A C 1
ATOM 907 O O . ARG A 1 115 ? -10.067 9.940 10.925 1.00 76.38 115 ARG A O 1
ATOM 914 N N . MET A 1 116 ? -8.205 10.867 10.094 1.00 79.88 116 MET A N 1
ATOM 915 C CA . MET A 1 116 ? -8.041 9.965 8.956 1.00 79.88 116 MET A CA 1
ATOM 916 C C . MET A 1 116 ? -7.902 8.498 9.384 1.00 79.88 116 MET A C 1
ATOM 918 O O . MET A 1 116 ? -8.526 7.634 8.780 1.00 79.88 116 MET A O 1
ATOM 922 N N . MET A 1 117 ? -7.135 8.214 10.442 1.00 80.50 117 MET A N 1
ATOM 923 C CA . MET A 1 117 ? -6.931 6.836 10.890 1.00 80.50 117 MET A CA 1
ATOM 924 C C . MET A 1 117 ? -8.196 6.233 11.502 1.00 80.50 117 MET A C 1
ATOM 926 O O . MET A 1 117 ? -8.512 5.075 11.245 1.00 80.50 117 MET A O 1
ATOM 930 N N . LYS A 1 118 ? -8.959 7.043 12.244 1.00 75.69 118 LYS A N 1
ATOM 931 C CA . LYS A 1 118 ? -10.272 6.650 12.776 1.00 75.69 118 LYS A CA 1
ATOM 932 C C . LYS A 1 118 ? -11.245 6.300 11.647 1.00 75.69 118 LYS A C 1
ATOM 934 O O . LYS A 1 118 ? -11.816 5.217 11.665 1.00 75.69 118 LYS A O 1
ATOM 939 N N . ASN A 1 119 ? -11.322 7.143 10.614 1.00 80.75 119 ASN A N 1
ATOM 940 C CA . ASN A 1 119 ? -12.175 6.892 9.449 1.00 80.75 119 ASN A CA 1
ATOM 941 C C . ASN A 1 119 ? -11.812 5.586 8.720 1.00 80.75 119 ASN A C 1
ATOM 943 O O . ASN A 1 119 ? -12.694 4.875 8.249 1.00 80.75 119 ASN A O 1
ATOM 947 N N . TYR A 1 120 ? -10.520 5.258 8.610 1.00 82.19 120 TYR A N 1
ATOM 948 C CA . TYR A 1 120 ? -10.094 4.003 7.986 1.00 82.19 120 TYR A CA 1
ATOM 949 C C . TYR A 1 120 ? -10.486 2.772 8.799 1.00 82.19 120 TYR A C 1
ATOM 951 O O . TYR A 1 120 ? -10.893 1.777 8.205 1.00 82.19 120 TYR A O 1
ATOM 959 N N . LEU A 1 121 ? -10.426 2.844 10.130 1.00 73.00 121 LEU A N 1
ATOM 960 C CA . LEU A 1 121 ? -10.872 1.760 11.009 1.00 73.00 121 LEU A 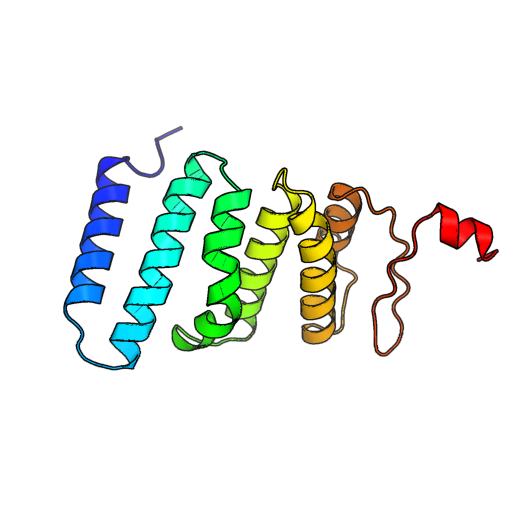CA 1
ATOM 961 C C . LEU A 1 121 ? -12.390 1.559 10.949 1.00 73.00 121 LEU A C 1
ATOM 963 O O . LEU A 1 121 ? -12.855 0.425 10.836 1.00 73.00 121 LEU A O 1
ATOM 967 N N . GLU A 1 122 ? -13.151 2.654 10.939 1.00 73.75 122 GLU A N 1
ATOM 968 C CA . GLU A 1 122 ? -14.605 2.616 10.756 1.00 73.75 122 GLU A CA 1
ATOM 969 C C . GLU A 1 122 ? -14.983 2.001 9.399 1.00 73.75 122 GLU A C 1
ATOM 971 O O . GLU A 1 122 ? -15.847 1.126 9.333 1.00 73.75 122 GLU A O 1
ATOM 976 N N . GLY A 1 123 ? -14.286 2.391 8.324 1.00 68.69 123 GLY A N 1
ATOM 977 C CA . GLY A 1 123 ? -14.530 1.902 6.964 1.00 68.69 123 GLY A CA 1
ATOM 978 C C . GLY A 1 123 ? -14.340 0.391 6.785 1.00 68.69 123 GLY A C 1
ATOM 979 O O . GLY A 1 123 ? -15.045 -0.222 5.986 1.00 68.69 123 GLY A O 1
ATOM 980 N N . VAL A 1 124 ? -13.459 -0.248 7.565 1.00 69.81 124 VAL A N 1
ATOM 981 C CA . VAL A 1 124 ? -13.277 -1.714 7.527 1.00 69.81 124 VAL A CA 1
ATOM 982 C C . VAL A 1 124 ? -14.268 -2.486 8.409 1.00 69.81 124 VAL A C 1
ATOM 984 O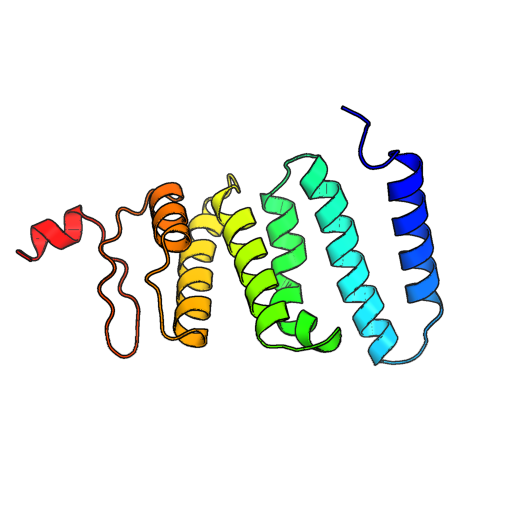 O . VAL A 1 124 ? -14.174 -3.713 8.506 1.00 69.81 124 VAL A O 1
ATOM 987 N N . GLY A 1 125 ? -15.255 -1.803 9.002 1.00 59.47 125 GLY A N 1
ATOM 988 C CA . GLY A 1 125 ? -16.285 -2.411 9.850 1.00 59.47 125 GLY A CA 1
ATOM 989 C C . GLY A 1 125 ? -15.786 -2.767 11.248 1.00 59.47 125 GLY A C 1
ATOM 990 O O . GLY A 1 125 ? -16.437 -3.521 11.973 1.00 59.47 125 GLY A O 1
ATOM 991 N N . VAL A 1 126 ? -14.629 -2.235 11.640 1.00 53.69 126 VAL A N 1
ATOM 992 C CA . VAL A 1 126 ? -14.136 -2.355 13.003 1.00 53.69 126 VAL A CA 1
ATOM 993 C C . VAL A 1 126 ? -14.612 -1.094 13.714 1.00 53.69 126 VAL A C 1
ATOM 995 O O . VAL A 1 126 ? -14.011 -0.030 13.602 1.00 53.69 126 VAL A O 1
ATOM 998 N N . GLY A 1 127 ? -15.722 -1.189 14.449 1.00 47.25 127 GLY A N 1
ATOM 999 C CA . GLY A 1 127 ? -15.922 -0.241 15.539 1.00 47.25 127 GLY A CA 1
ATOM 1000 C C . GLY A 1 127 ? -14.699 -0.393 16.439 1.00 47.25 127 GLY A C 1
ATOM 1001 O O . GLY A 1 127 ? -14.411 -1.504 16.874 1.00 47.25 127 GLY A O 1
ATOM 1002 N N . VAL A 1 128 ? -13.907 0.655 16.618 1.00 49.47 128 VAL A N 1
ATOM 1003 C CA . VAL A 1 128 ? -12.691 0.585 17.430 1.00 49.47 128 VAL A CA 1
ATOM 1004 C C . VAL A 1 128 ? -12.745 1.709 18.432 1.00 49.47 128 VAL A C 1
ATOM 1006 O O . VAL A 1 128 ? -12.690 2.881 18.061 1.00 49.47 128 VAL A O 1
ATOM 1009 N N . ILE A 1 129 ? -12.752 1.348 19.708 1.00 50.75 129 ILE A N 1
ATOM 1010 C CA . ILE A 1 129 ? -12.269 2.259 20.737 1.00 50.75 129 ILE A CA 1
ATOM 1011 C C . ILE A 1 129 ? -10.752 2.106 20.755 1.00 50.75 129 ILE A C 1
ATOM 1013 O O . ILE A 1 129 ? -10.217 1.051 21.090 1.00 50.75 129 ILE A O 1
ATOM 1017 N N . LEU A 1 130 ? -10.063 3.151 20.292 1.00 51.28 130 LEU A N 1
ATOM 1018 C CA . LEU A 1 130 ? -8.606 3.235 20.285 1.00 51.28 130 LEU A CA 1
ATOM 1019 C C . LEU A 1 130 ? -8.128 3.383 21.733 1.00 51.28 130 LEU A C 1
ATOM 1021 O O . LEU A 1 130 ? -7.978 4.498 22.231 1.00 51.28 130 LEU A O 1
ATOM 1025 N N . LEU A 1 131 ? -7.889 2.262 22.415 1.00 49.38 131 LEU A N 1
ATOM 1026 C CA . LEU A 1 131 ? -7.148 2.276 23.671 1.00 49.38 131 LEU A CA 1
ATOM 1027 C C . LEU A 1 131 ? -5.661 2.335 23.331 1.00 49.38 131 LEU A C 1
ATOM 1029 O O . LEU A 1 131 ? -5.039 1.342 22.947 1.00 49.38 131 LEU A O 1
ATOM 1033 N N . GLN A 1 132 ? -5.106 3.539 23.423 1.00 50.66 132 GLN A N 1
ATOM 1034 C CA . GLN A 1 132 ? -3.676 3.751 23.285 1.00 50.66 132 GLN A CA 1
ATOM 1035 C C . GLN A 1 132 ? -3.004 3.287 24.581 1.00 50.66 132 GLN A C 1
ATOM 1037 O O . GLN A 1 132 ? -3.104 3.954 25.609 1.00 50.66 132 GLN A O 1
ATOM 1042 N N . THR A 1 133 ? -2.336 2.134 24.542 1.00 49.22 133 THR A N 1
ATOM 1043 C CA . THR A 1 133 ? -1.396 1.744 25.600 1.00 49.22 133 THR A CA 1
ATOM 1044 C C . THR A 1 133 ? 0.003 2.269 25.244 1.00 49.22 133 THR A C 1
ATOM 1046 O O . THR A 1 133 ? 0.236 2.624 24.085 1.00 49.22 133 THR A O 1
ATOM 1049 N N . PRO A 1 134 ? 0.954 2.340 26.193 1.00 43.06 134 PRO A N 1
ATOM 1050 C CA . PRO A 1 134 ? 2.300 2.862 25.932 1.00 43.06 134 PRO A CA 1
ATOM 1051 C C . PRO A 1 134 ? 3.075 2.101 24.846 1.00 43.06 134 PRO A C 1
ATOM 1053 O O . PRO A 1 134 ? 4.041 2.633 24.308 1.00 43.06 134 PRO A O 1
ATOM 1056 N N . THR A 1 135 ? 2.671 0.867 24.537 1.00 40.31 135 THR A N 1
ATOM 1057 C CA . THR A 1 135 ? 3.397 -0.046 23.647 1.00 40.31 135 THR A CA 1
ATOM 1058 C C . THR A 1 135 ? 2.574 -0.551 22.465 1.00 40.31 135 THR A C 1
ATOM 1060 O O . THR A 1 135 ? 3.166 -0.845 21.435 1.00 40.31 135 THR A O 1
ATOM 1063 N N . HIS A 1 136 ? 1.238 -0.611 22.559 1.00 49.38 136 HIS A N 1
ATOM 1064 C CA . HIS A 1 136 ? 0.379 -1.111 21.477 1.00 49.38 136 HIS A CA 1
ATOM 1065 C C . HIS A 1 136 ? -0.967 -0.381 21.385 1.00 49.38 136 HIS A C 1
ATOM 1067 O O . HIS A 1 136 ? -1.532 0.079 22.383 1.00 49.38 136 HIS A O 1
ATOM 1073 N N . ILE A 1 137 ? -1.528 -0.340 20.177 1.00 56.56 137 ILE A N 1
ATOM 1074 C CA . ILE A 1 137 ? -2.941 -0.018 19.966 1.00 56.56 137 ILE A CA 1
ATOM 1075 C C . ILE A 1 137 ? -3.745 -1.302 20.093 1.00 56.56 137 ILE A C 1
ATOM 1077 O O . ILE A 1 137 ? -3.556 -2.247 19.321 1.00 56.56 137 ILE A O 1
ATOM 1081 N N . LEU A 1 138 ? -4.657 -1.325 21.060 1.00 57.00 138 LEU A N 1
ATOM 1082 C CA . LEU A 1 138 ? -5.594 -2.424 21.213 1.00 57.00 138 LEU A CA 1
ATOM 1083 C C . LEU A 1 138 ? -6.871 -2.107 20.428 1.00 57.00 138 LEU A C 1
ATOM 1085 O O . LEU A 1 138 ? -7.574 -1.141 20.724 1.00 57.00 138 LEU A O 1
ATOM 1089 N N . PHE A 1 139 ? -7.168 -2.926 19.420 1.00 58.31 139 PHE A N 1
ATOM 1090 C CA . PHE A 1 139 ? -8.415 -2.837 18.666 1.00 58.31 139 PHE A CA 1
ATOM 1091 C C . PHE A 1 139 ? -9.523 -3.580 19.416 1.00 58.31 139 PHE A C 1
ATOM 1093 O O . PHE A 1 139 ? -9.641 -4.798 19.293 1.00 58.31 139 PHE A O 1
ATOM 1100 N N . ILE A 1 140 ? -10.336 -2.860 20.193 1.00 56.50 140 ILE A N 1
ATOM 1101 C CA . ILE A 1 140 ? -11.498 -3.446 20.872 1.00 56.50 140 ILE A CA 1
ATOM 1102 C C . ILE A 1 140 ? -12.768 -3.117 20.087 1.00 56.50 140 ILE A C 1
ATOM 1104 O O . ILE A 1 140 ? -13.077 -1.947 19.857 1.00 56.50 140 ILE A O 1
ATOM 1108 N N . SER A 1 141 ? -13.514 -4.155 19.695 1.00 49.88 141 SER A N 1
ATOM 1109 C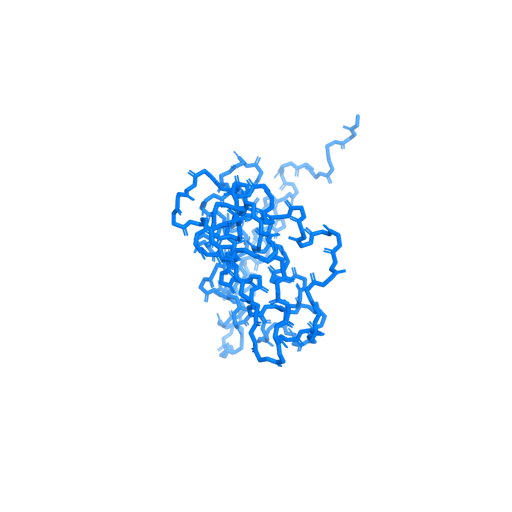 CA . SER A 1 141 ? -14.847 -3.975 19.108 1.00 49.88 141 SER A CA 1
ATOM 1110 C C . SER A 1 141 ? -15.843 -3.428 20.146 1.00 49.88 141 SER A C 1
ATOM 1112 O O . SER A 1 141 ? -15.748 -3.841 21.301 1.00 49.88 141 SER A O 1
ATOM 1114 N N . PRO A 1 142 ? -16.840 -2.600 19.774 1.00 50.16 142 PRO A N 1
ATOM 1115 C CA . PRO A 1 142 ? -17.845 -2.070 20.697 1.00 50.16 142 PRO A CA 1
ATOM 1116 C C . PRO A 1 142 ? -18.496 -3.154 21.558 1.00 50.16 142 PRO A C 1
ATOM 1118 O O . PRO A 1 142 ? -18.623 -3.000 22.762 1.00 50.16 142 PRO A O 1
ATOM 1121 N N . ARG A 1 143 ? -18.776 -4.322 20.964 1.00 50.59 143 ARG A N 1
ATOM 1122 C CA . ARG A 1 143 ? -19.321 -5.482 21.683 1.00 50.59 143 ARG A CA 1
ATOM 1123 C C . ARG A 1 143 ? -18.420 -5.999 22.804 1.00 50.59 143 ARG A C 1
ATOM 1125 O O . ARG A 1 143 ? -18.926 -6.476 23.810 1.00 50.59 143 ARG A O 1
ATOM 1132 N N . VAL A 1 144 ? -17.103 -5.966 22.609 1.00 56.44 144 VAL A N 1
ATOM 1133 C CA . VAL A 1 144 ? -16.131 -6.402 23.623 1.00 56.44 144 VAL A CA 1
ATOM 1134 C C . VAL A 1 144 ? -15.929 -5.304 24.667 1.00 56.44 144 VAL A C 1
ATOM 1136 O O . VAL A 1 144 ? -15.788 -5.625 25.838 1.00 56.44 144 VAL A O 1
ATOM 1139 N N . TYR A 1 145 ? -15.976 -4.032 24.266 1.00 55.62 145 TYR A N 1
ATOM 1140 C CA . TYR A 1 145 ? -15.901 -2.895 25.185 1.00 55.62 145 TYR A CA 1
ATOM 1141 C C . TYR A 1 145 ? -17.071 -2.891 26.179 1.00 55.62 145 TYR A C 1
ATOM 1143 O O . TYR A 1 145 ? -16.844 -2.901 27.386 1.00 55.62 145 TYR A O 1
ATOM 1151 N N . ASP A 1 146 ? -18.302 -3.025 25.677 1.00 53.31 146 ASP A N 1
ATOM 1152 C CA . ASP A 1 146 ? -19.507 -3.094 26.511 1.00 53.31 146 ASP A CA 1
ATOM 1153 C C . ASP A 1 146 ? -19.483 -4.319 27.447 1.00 53.31 146 ASP A C 1
ATOM 1155 O O . ASP A 1 146 ? -19.892 -4.243 28.604 1.00 53.31 146 ASP A O 1
ATOM 1159 N N . ALA A 1 147 ? -18.950 -5.455 26.976 1.00 56.28 147 ALA A N 1
ATOM 1160 C CA . ALA A 1 147 ? -18.794 -6.669 27.783 1.00 56.28 147 ALA A CA 1
ATOM 1161 C C . ALA A 1 147 ? -17.702 -6.557 28.865 1.00 56.28 147 ALA A C 1
ATOM 1163 O O . ALA A 1 147 ? -17.718 -7.323 29.828 1.00 56.28 147 ALA A O 1
ATOM 1164 N N . MET A 1 148 ? -16.758 -5.623 28.714 1.00 54.53 148 MET A N 1
ATOM 1165 C CA . MET A 1 148 ? -15.701 -5.340 29.689 1.00 54.53 148 MET A CA 1
ATOM 1166 C C . MET A 1 148 ? -16.120 -4.311 30.750 1.00 54.53 148 MET A C 1
ATOM 1168 O O . MET A 1 148 ? -15.381 -4.125 31.715 1.00 54.53 148 MET A O 1
ATOM 1172 N N . GLY A 1 149 ? -17.295 -3.682 30.614 1.00 51.78 149 GLY A N 1
ATOM 1173 C CA . GLY A 1 149 ? -17.820 -2.716 31.586 1.00 51.78 149 GLY A CA 1
ATOM 1174 C C . GLY A 1 149 ? -17.007 -1.420 31.687 1.00 51.78 149 GLY A C 1
ATOM 1175 O O . GLY A 1 149 ? -16.977 -0.810 32.757 1.00 51.78 149 GLY A O 1
ATOM 1176 N N . LEU A 1 150 ? -16.319 -1.046 30.604 1.00 51.66 150 LEU A N 1
ATOM 1177 C CA . LEU A 1 150 ? -15.567 0.205 30.463 1.00 51.66 150 LEU A CA 1
ATOM 1178 C C . LEU A 1 150 ? -16.417 1.296 29.806 1.00 51.66 150 LEU A C 1
ATOM 1180 O O . LEU A 1 150 ? -17.406 0.956 29.126 1.00 51.66 150 LEU A O 1
#